Protein AF-A0A4Y2EHL8-F1 (afdb_monomer_lite)

Foldseek 3Di:
DDDPPPPPPPPPVDDDPPQCPVPDPVNVVVCVVVVDDDPSPRPPDCCPDPVNVVVVVVVVVVVVQCPDDVSVVVVVVVVVVVVVVQDDDPDPVVNVVRD

Structure (mmCIF, N/CA/C/O backbone):
data_AF-A0A4Y2EHL8-F1
#
_entry.id   AF-A0A4Y2EHL8-F1
#
loop_
_atom_site.group_PDB
_atom_site.id
_atom_site.type_symbol
_atom_site.label_atom_id
_atom_site.label_alt_id
_atom_site.label_comp_id
_atom_site.label_asym_id
_atom_site.label_entity_id
_atom_site.label_seq_id
_atom_site.pdbx_PDB_ins_code
_atom_site.Cartn_x
_atom_site.Cartn_y
_atom_site.Cartn_z
_atom_site.occupancy
_atom_site.B_iso_or_equiv
_atom_site.auth_seq_id
_atom_site.auth_comp_id
_atom_site.auth_asym_id
_atom_site.auth_atom_id
_atom_site.pdbx_PDB_model_num
ATOM 1 N N . MET A 1 1 ? 12.979 -24.958 42.752 1.00 44.12 1 MET 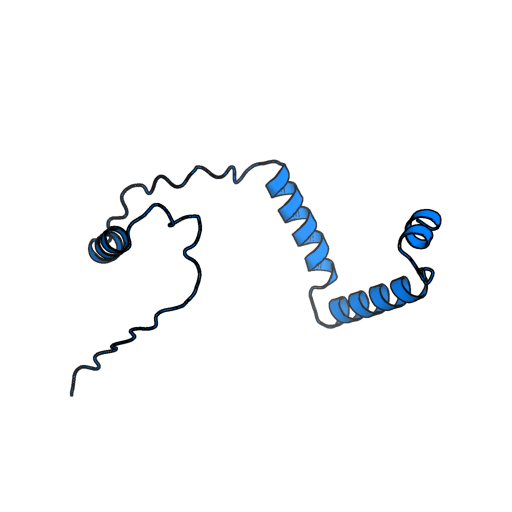A N 1
ATOM 2 C CA . MET A 1 1 ? 13.313 -24.113 41.586 1.00 44.12 1 MET A CA 1
ATOM 3 C C . MET A 1 1 ? 13.031 -22.668 41.956 1.00 44.12 1 MET A C 1
ATOM 5 O O . MET A 1 1 ? 12.040 -22.445 42.632 1.00 44.12 1 MET A O 1
ATOM 9 N N . LYS A 1 2 ? 13.921 -21.729 41.616 1.00 47.53 2 LYS A N 1
ATOM 10 C CA . LYS A 1 2 ? 13.749 -20.303 41.926 1.00 47.53 2 LYS A CA 1
ATOM 11 C C . LYS A 1 2 ? 12.790 -19.650 40.934 1.00 47.53 2 LYS A C 1
ATOM 13 O O . LYS A 1 2 ? 12.881 -19.930 39.740 1.00 47.53 2 LYS A O 1
ATOM 18 N N . ASP A 1 3 ? 11.940 -18.769 41.446 1.00 45.81 3 ASP A N 1
ATOM 19 C CA . ASP A 1 3 ? 11.069 -17.893 40.674 1.00 45.81 3 ASP A CA 1
ATOM 20 C C . ASP A 1 3 ? 11.906 -17.018 39.737 1.00 45.81 3 ASP A C 1
ATOM 22 O O . ASP A 1 3 ? 12.756 -16.231 40.164 1.00 45.81 3 ASP A O 1
ATOM 26 N N . GLY A 1 4 ? 11.689 -17.186 38.435 1.00 49.00 4 GLY A N 1
ATOM 27 C CA . GLY A 1 4 ? 12.224 -16.297 37.416 1.00 49.00 4 GLY A CA 1
ATOM 28 C C . GLY A 1 4 ? 11.480 -14.969 37.466 1.00 49.00 4 GLY A C 1
ATOM 29 O O . GLY A 1 4 ? 10.524 -14.765 36.727 1.00 49.00 4 GLY A O 1
ATOM 30 N N . ASN A 1 5 ? 11.910 -14.071 38.349 1.00 49.34 5 ASN A N 1
ATOM 31 C CA . ASN A 1 5 ? 11.506 -12.672 38.331 1.00 49.34 5 ASN A CA 1
ATOM 32 C C . ASN A 1 5 ? 12.052 -12.019 37.049 1.00 49.34 5 ASN A C 1
ATOM 34 O O . ASN A 1 5 ? 13.220 -11.635 36.986 1.00 49.34 5 ASN A O 1
ATOM 38 N N . CYS A 1 6 ? 11.215 -11.908 36.017 1.00 47.31 6 CYS A N 1
ATOM 39 C CA . CYS A 1 6 ? 11.499 -11.052 34.873 1.00 47.31 6 CYS A CA 1
ATOM 40 C C . CYS A 1 6 ? 11.264 -9.597 35.298 1.00 47.31 6 CYS A C 1
ATOM 42 O O . CYS A 1 6 ? 10.201 -9.021 35.073 1.00 47.31 6 CYS A O 1
ATOM 44 N N . SER A 1 7 ? 12.259 -8.988 35.944 1.00 53.41 7 SER A N 1
ATOM 45 C CA . SER A 1 7 ? 12.350 -7.530 36.018 1.00 53.41 7 SER A CA 1
ATOM 46 C C . SER A 1 7 ? 12.784 -7.000 34.654 1.00 53.41 7 SER A C 1
ATOM 48 O O . SER A 1 7 ? 13.920 -6.582 34.467 1.00 53.41 7 SER A O 1
ATOM 50 N N . SER A 1 8 ? 11.884 -7.021 33.676 1.00 51.94 8 SER A N 1
ATOM 51 C CA . SER A 1 8 ? 12.060 -6.252 32.451 1.00 51.94 8 SER A CA 1
ATOM 52 C C . SER A 1 8 ? 11.514 -4.847 32.688 1.00 51.94 8 SER A C 1
ATOM 54 O O . SER A 1 8 ? 10.423 -4.500 32.241 1.00 51.94 8 SER A O 1
ATOM 56 N N . SER A 1 9 ? 12.279 -4.017 33.400 1.00 54.97 9 SER A N 1
ATOM 57 C CA . SER A 1 9 ? 12.197 -2.566 33.225 1.00 54.97 9 SER A CA 1
ATOM 58 C C . SER A 1 9 ? 12.826 -2.229 31.873 1.00 54.97 9 SER A C 1
ATOM 60 O O . SER A 1 9 ? 13.937 -1.709 31.794 1.00 54.97 9 SER A O 1
ATOM 62 N N . VAL A 1 10 ? 12.148 -2.608 30.793 1.00 48.56 10 VAL A N 1
ATOM 63 C CA . VAL A 1 10 ? 12.438 -2.069 29.470 1.00 48.56 10 VAL A CA 1
ATOM 64 C C . VAL A 1 10 ? 11.647 -0.774 29.413 1.00 48.56 10 VAL A C 1
ATOM 66 O O . VAL A 1 10 ? 10.434 -0.790 29.227 1.00 48.56 10 VAL A O 1
ATOM 69 N N . THR A 1 11 ? 12.311 0.353 29.655 1.00 49.72 11 THR A N 1
ATOM 70 C CA . THR A 1 11 ? 11.775 1.639 29.210 1.00 49.72 11 THR A CA 1
ATOM 71 C C . THR A 1 11 ? 11.914 1.643 27.696 1.00 49.72 11 THR A C 1
ATOM 73 O O . THR A 1 11 ? 12.950 2.030 27.155 1.00 49.72 11 THR A O 1
ATOM 76 N N . ASP A 1 12 ? 10.910 1.095 27.019 1.00 62.31 12 ASP A N 1
ATOM 77 C CA . ASP A 1 12 ? 10.749 1.301 25.592 1.00 62.31 12 ASP A CA 1
ATOM 78 C C . ASP A 1 12 ? 10.598 2.811 25.388 1.00 62.31 12 ASP A C 1
ATOM 80 O O . ASP A 1 12 ? 9.631 3.412 25.848 1.00 62.31 12 ASP A O 1
ATOM 84 N N . ASN A 1 13 ? 11.595 3.451 24.773 1.00 66.50 13 ASN A N 1
ATOM 85 C CA . ASN A 1 13 ? 11.581 4.889 24.486 1.00 66.50 13 ASN A CA 1
ATOM 86 C C . ASN A 1 13 ? 10.636 5.219 23.310 1.00 66.50 13 ASN A C 1
ATOM 88 O O . ASN A 1 13 ? 10.829 6.223 22.621 1.00 66.50 13 ASN A O 1
ATOM 92 N N . SER A 1 14 ? 9.649 4.360 23.036 1.00 73.81 14 SER A N 1
ATOM 93 C CA . SER A 1 14 ? 8.625 4.600 22.031 1.00 73.81 14 SER A CA 1
ATOM 94 C C . SER A 1 14 ? 7.701 5.726 22.504 1.00 73.81 14 SER A C 1
ATOM 96 O O . SER A 1 14 ? 7.187 5.660 23.623 1.00 73.81 14 SER A O 1
ATOM 98 N N . PRO A 1 15 ? 7.449 6.750 21.670 1.00 79.75 15 PRO A N 1
ATOM 99 C CA . PRO A 1 15 ? 6.413 7.736 21.942 1.00 79.75 15 PRO A CA 1
ATOM 100 C C . PRO A 1 15 ? 5.076 7.042 22.217 1.00 79.75 15 PRO A C 1
ATOM 102 O O . PRO A 1 15 ? 4.719 6.088 21.518 1.00 79.75 15 PRO A O 1
ATOM 105 N N . GLU A 1 16 ? 4.341 7.520 23.222 1.00 78.81 16 GLU A N 1
ATOM 106 C CA . GLU A 1 16 ? 3.002 7.004 23.502 1.00 78.81 16 GLU A CA 1
ATOM 107 C C . GLU A 1 16 ? 2.106 7.192 22.265 1.00 78.81 16 GLU A C 1
ATOM 109 O O . GLU A 1 16 ? 2.104 8.274 21.662 1.00 78.81 16 GLU A O 1
ATOM 114 N N . PRO A 1 17 ? 1.348 6.162 21.846 1.00 79.69 17 PRO A N 1
ATOM 115 C CA . PRO A 1 17 ? 0.475 6.294 20.696 1.00 79.69 17 PRO A CA 1
ATOM 116 C C . PRO A 1 17 ? -0.627 7.309 21.007 1.00 79.69 17 PRO A C 1
ATOM 118 O O . PRO A 1 17 ? -1.205 7.313 22.093 1.00 79.69 17 PRO A O 1
ATOM 121 N N . THR A 1 18 ? -0.969 8.142 20.021 1.00 80.00 18 THR A N 1
ATOM 122 C CA . THR A 1 18 ? -2.002 9.189 20.143 1.00 80.00 18 THR A CA 1
ATOM 123 C C . THR A 1 18 ? -3.325 8.641 20.683 1.00 80.00 18 THR A C 1
ATOM 125 O O . THR A 1 18 ? -4.028 9.326 21.416 1.00 80.00 18 THR A O 1
ATOM 128 N N . LEU A 1 19 ? -3.618 7.373 20.378 1.00 77.62 19 LEU A N 1
ATOM 129 C CA . LEU A 1 19 ? -4.803 6.657 20.835 1.00 77.62 19 LEU A CA 1
ATOM 130 C C . LEU A 1 19 ? -4.895 6.520 22.368 1.00 77.62 19 LEU A C 1
ATOM 132 O O . LEU A 1 19 ? -5.997 6.507 22.906 1.00 77.62 19 LEU A O 1
ATOM 136 N N . THR A 1 20 ? -3.764 6.416 23.073 1.00 78.88 20 THR A N 1
ATOM 137 C CA . THR A 1 20 ? -3.718 6.212 24.533 1.00 78.88 20 THR A CA 1
ATOM 138 C C . THR A 1 20 ? -3.138 7.399 25.293 1.00 78.88 20 THR A C 1
ATOM 140 O O . THR A 1 20 ? -3.056 7.332 26.513 1.00 78.88 20 THR A O 1
ATOM 143 N N . MET A 1 21 ? -2.781 8.493 24.611 1.00 82.25 21 MET A N 1
ATOM 144 C CA . MET A 1 21 ? -2.155 9.682 25.215 1.00 82.25 21 MET A CA 1
ATOM 145 C C . MET A 1 21 ? -2.984 10.291 26.363 1.00 82.25 21 MET A C 1
ATOM 147 O O . MET A 1 21 ? -2.450 10.923 27.270 1.00 82.25 21 MET A O 1
ATOM 151 N N . HIS A 1 22 ? -4.306 10.113 26.336 1.00 82.06 22 HIS A N 1
ATOM 152 C CA . HIS A 1 22 ? -5.219 10.636 27.357 1.00 82.06 22 HIS A CA 1
ATOM 153 C C . HIS A 1 22 ? -5.488 9.654 28.511 1.00 82.06 22 HIS A C 1
ATOM 155 O O . HIS A 1 22 ? -6.181 10.009 29.465 1.00 82.06 22 HIS A O 1
ATOM 161 N N . ILE A 1 23 ? -4.954 8.431 28.442 1.00 84.06 23 ILE A N 1
ATOM 162 C CA . ILE A 1 23 ? -5.199 7.356 29.406 1.00 84.06 23 ILE A CA 1
ATOM 163 C C . ILE A 1 23 ? -3.962 7.197 30.288 1.00 84.06 23 ILE A C 1
ATOM 165 O O . ILE A 1 23 ? -2.847 7.040 29.796 1.00 84.06 23 ILE A O 1
ATOM 169 N N . LYS A 1 24 ? -4.128 7.216 31.614 1.00 86.06 24 LYS A N 1
ATOM 170 C CA . LYS A 1 24 ? -2.981 7.073 32.521 1.00 86.06 24 LYS A CA 1
ATOM 171 C C . LYS A 1 24 ? -2.534 5.614 32.573 1.00 86.06 24 LYS A C 1
ATOM 173 O O . LYS A 1 24 ? -3.352 4.704 32.662 1.00 86.06 24 LYS A O 1
ATOM 178 N N . VAL A 1 25 ? -1.222 5.392 32.659 1.00 84.31 25 VAL A N 1
ATOM 179 C CA . VAL A 1 25 ? -0.609 4.049 32.748 1.00 84.31 25 VAL A CA 1
ATOM 180 C C . VAL A 1 25 ? -1.173 3.204 33.898 1.00 84.31 25 VAL A C 1
ATOM 182 O O . VAL A 1 25 ? -1.306 1.988 33.774 1.00 84.31 25 VAL A O 1
ATOM 185 N N . LYS A 1 26 ? -1.522 3.834 35.026 1.00 86.00 26 LYS A N 1
ATOM 186 C CA . LYS A 1 26 ? -2.153 3.145 36.162 1.00 86.00 26 LYS A CA 1
ATOM 187 C C . LYS A 1 26 ? -3.533 2.576 35.811 1.00 86.00 26 LYS A C 1
ATOM 189 O O . LYS A 1 26 ? -3.798 1.432 36.160 1.00 86.00 26 LYS A O 1
ATOM 194 N N . ASP A 1 27 ? -4.327 3.326 35.052 1.00 83.56 27 ASP A N 1
ATOM 195 C CA . ASP A 1 27 ? -5.676 2.943 34.645 1.00 83.56 27 ASP A CA 1
ATOM 196 C C . ASP A 1 27 ? -5.573 1.798 33.618 1.00 83.56 27 ASP A C 1
ATOM 198 O O . ASP A 1 27 ? -6.239 0.777 33.752 1.00 83.56 27 ASP A O 1
ATOM 202 N N . LEU A 1 28 ? -4.616 1.881 32.678 1.00 80.81 28 LEU A N 1
ATOM 203 C CA . LEU A 1 28 ? -4.290 0.778 31.757 1.00 80.81 28 LEU A CA 1
ATOM 204 C C . LEU A 1 28 ? -3.894 -0.505 32.502 1.00 80.81 28 LEU A C 1
ATOM 206 O O . LEU A 1 28 ? -4.296 -1.607 32.132 1.00 80.81 28 LEU A O 1
ATOM 210 N N . LYS A 1 29 ? -3.095 -0.374 33.565 1.00 84.88 29 LYS A N 1
ATOM 211 C CA . LYS A 1 29 ? -2.632 -1.514 34.361 1.00 84.88 29 LYS A CA 1
ATOM 212 C C . LYS A 1 29 ? -3.760 -2.155 35.169 1.00 84.88 29 LYS A C 1
ATOM 214 O O . LYS A 1 29 ? -3.715 -3.363 35.376 1.00 84.88 29 LYS A O 1
ATOM 219 N N . GLU A 1 30 ? -4.724 -1.375 35.648 1.00 86.06 30 GLU A N 1
ATOM 220 C CA . GLU A 1 30 ? -5.923 -1.882 36.328 1.00 86.06 30 GLU A CA 1
ATOM 221 C C . GLU A 1 30 ? -6.842 -2.612 35.344 1.00 86.06 30 GLU A C 1
ATOM 223 O O . GLU A 1 30 ? -7.180 -3.765 35.592 1.00 86.06 30 GLU A O 1
ATOM 228 N N . MET A 1 31 ? -7.097 -2.042 34.163 1.00 84.06 31 MET A N 1
ATOM 229 C CA . MET A 1 31 ? -7.881 -2.689 33.099 1.00 84.06 31 MET A CA 1
ATOM 230 C C . MET A 1 31 ? -7.309 -4.048 32.673 1.00 84.06 31 MET A C 1
ATOM 232 O O . MET A 1 31 ? -8.043 -5.025 32.542 1.00 84.06 31 MET A O 1
ATOM 236 N N . CYS A 1 32 ? -5.984 -4.142 32.510 1.00 82.94 32 CYS A N 1
ATOM 237 C CA . CYS A 1 32 ? -5.319 -5.408 32.186 1.00 82.94 32 CYS A CA 1
ATOM 238 C C . CYS A 1 32 ? -5.420 -6.455 33.306 1.00 82.94 32 CYS A C 1
ATOM 240 O O . CYS A 1 32 ? -5.337 -7.645 33.024 1.00 82.94 32 CYS A O 1
ATOM 242 N N . LYS A 1 33 ? -5.535 -6.035 34.572 1.00 86.50 33 LYS A N 1
ATOM 243 C CA . LYS A 1 33 ? -5.652 -6.951 35.718 1.00 86.50 33 LYS A CA 1
ATOM 244 C C . LYS A 1 33 ? -7.080 -7.418 35.947 1.00 86.50 33 LYS A C 1
ATOM 246 O O . LYS A 1 33 ? -7.281 -8.555 36.351 1.00 86.50 33 LYS A O 1
ATOM 251 N N . GLU A 1 34 ? -8.037 -6.520 35.764 1.00 83.25 34 GLU A N 1
ATOM 252 C CA . GLU A 1 34 ? -9.448 -6.778 36.042 1.00 83.25 34 GLU A CA 1
ATOM 253 C C . GLU A 1 34 ? -10.153 -7.450 34.854 1.00 83.25 34 GLU A C 1
ATOM 255 O O . GLU A 1 34 ? -11.317 -7.815 34.975 1.00 83.25 34 GLU A O 1
ATOM 260 N N . GLU A 1 35 ? -9.467 -7.589 33.705 1.00 74.12 35 GLU A N 1
ATOM 261 C CA . GLU A 1 35 ? -10.022 -8.001 32.398 1.00 74.12 35 GLU A CA 1
ATOM 262 C C . GLU A 1 35 ? -11.292 -7.226 32.006 1.00 74.12 35 GLU A C 1
ATOM 264 O O . GLU A 1 35 ? -12.044 -7.594 31.102 1.00 74.12 35 GLU A O 1
ATOM 269 N N . GLN A 1 36 ? -11.516 -6.103 32.681 1.00 74.12 36 GLN A N 1
ATOM 270 C CA . GLN A 1 36 ? -12.646 -5.236 32.503 1.00 74.12 36 GLN A CA 1
ATOM 271 C C . GLN A 1 36 ? -12.142 -4.027 31.741 1.00 74.12 36 GLN A C 1
ATOM 273 O O . GLN A 1 36 ? -11.476 -3.139 32.268 1.00 74.12 36 GLN A O 1
ATOM 278 N N . PHE A 1 37 ? -12.455 -4.029 30.454 1.00 70.50 37 PHE A N 1
ATOM 279 C CA . PHE A 1 37 ? -12.249 -2.889 29.588 1.00 70.50 37 PHE A CA 1
ATOM 280 C C . PHE A 1 37 ? -13.574 -2.125 29.584 1.00 70.50 37 PHE A C 1
ATOM 282 O O . PHE A 1 37 ? -14.448 -2.466 28.779 1.00 70.50 37 PHE A O 1
ATOM 289 N N . PRO A 1 38 ? -13.797 -1.150 30.500 1.00 68.00 38 PRO A N 1
ATOM 290 C CA . PRO A 1 38 ? -14.921 -0.231 30.332 1.00 68.00 38 PRO A CA 1
ATOM 291 C C . PRO A 1 38 ? -14.837 0.318 28.911 1.00 68.00 38 PRO A C 1
ATOM 293 O O . PRO A 1 38 ? -13.721 0.444 28.406 1.00 68.00 38 PRO A O 1
ATOM 296 N N . VAL A 1 39 ? -15.979 0.586 28.260 1.00 63.28 39 VAL A N 1
ATOM 297 C CA . VAL A 1 39 ? -16.009 1.084 26.874 1.00 63.28 39 VAL A CA 1
ATOM 298 C C . VAL A 1 39 ? -15.019 2.235 26.773 1.00 63.28 39 VAL A C 1
ATOM 300 O O . VAL A 1 39 ? -15.283 3.341 27.245 1.00 63.28 39 VAL A O 1
ATOM 303 N N . LEU A 1 40 ? -13.841 1.936 26.226 1.00 64.81 40 LEU A N 1
ATOM 304 C CA . LEU A 1 40 ? -12.841 2.935 25.950 1.00 64.81 40 LEU A CA 1
ATOM 305 C C . LEU A 1 40 ? -13.493 3.749 24.856 1.00 64.81 40 LEU A C 1
ATOM 307 O O . LEU A 1 40 ? -13.676 3.261 23.739 1.00 64.81 40 LEU A O 1
ATOM 311 N N . ALA A 1 41 ? -13.935 4.949 25.218 1.00 65.75 41 ALA A N 1
ATOM 312 C CA . ALA A 1 41 ? -14.388 5.939 24.267 1.00 65.75 41 ALA A CA 1
ATOM 313 C C . ALA A 1 41 ? -13.150 6.399 23.495 1.00 65.75 41 ALA A C 1
ATOM 315 O O . ALA A 1 41 ? -12.593 7.466 23.736 1.00 65.75 41 ALA A O 1
ATOM 316 N N . PHE A 1 42 ? -12.659 5.527 22.617 1.00 67.62 42 PHE A N 1
ATOM 317 C CA . PHE A 1 42 ? -11.825 5.958 21.524 1.00 67.62 42 PHE A CA 1
ATOM 318 C C . PHE A 1 42 ? -12.660 6.945 20.724 1.00 67.62 42 PHE A C 1
ATOM 320 O O . PHE A 1 42 ? -13.860 6.732 20.528 1.00 67.62 42 PHE A O 1
ATOM 327 N N . GLU A 1 43 ? -12.022 8.026 20.286 1.00 71.56 43 GLU A N 1
ATOM 328 C CA . GLU A 1 43 ? -12.602 8.874 19.255 1.00 71.56 43 GLU A CA 1
ATOM 329 C C . GLU A 1 43 ? -13.106 7.952 18.136 1.00 71.56 43 GLU A C 1
ATOM 331 O O . GLU A 1 43 ? -12.370 7.061 17.691 1.00 71.56 43 GLU A O 1
ATOM 336 N N . GLU A 1 44 ? -14.368 8.100 17.730 1.00 72.38 44 GLU A N 1
ATOM 337 C CA . GLU A 1 44 ? -14.907 7.325 16.619 1.00 72.38 44 GLU A CA 1
ATOM 338 C C . GLU A 1 44 ? -14.193 7.797 15.353 1.00 72.38 44 GLU A C 1
ATOM 340 O O . GLU A 1 44 ? -14.585 8.759 14.691 1.00 72.38 44 GLU A O 1
ATOM 345 N N . PHE A 1 45 ? -13.073 7.148 15.038 1.00 73.19 45 PHE A N 1
ATOM 346 C CA . PHE A 1 45 ? -12.394 7.387 13.784 1.00 73.19 45 PHE A CA 1
ATOM 347 C C . PHE A 1 45 ? -13.340 6.936 12.678 1.00 73.19 45 PHE A C 1
ATOM 349 O O . PHE A 1 45 ? -13.843 5.810 12.725 1.00 7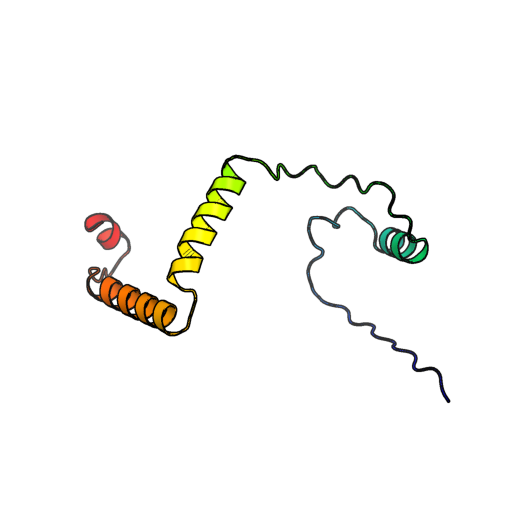3.19 45 PHE A O 1
ATOM 356 N N . PRO A 1 46 ? -13.599 7.777 11.667 1.00 74.62 46 PRO A N 1
ATOM 357 C CA . PRO A 1 46 ? -14.513 7.407 10.610 1.00 74.62 46 PRO A CA 1
ATOM 358 C C . PRO A 1 46 ? -13.811 6.375 9.705 1.00 74.62 46 PRO A C 1
ATOM 360 O O . PRO A 1 46 ? -13.137 6.690 8.724 1.00 74.62 46 PRO A O 1
ATOM 363 N N . CYS A 1 47 ? -13.946 5.103 10.080 1.00 73.94 47 CYS A N 1
ATOM 364 C CA . CYS A 1 47 ? -13.303 3.954 9.439 1.00 73.94 47 CYS A CA 1
ATOM 365 C C . CYS A 1 47 ? -13.913 3.625 8.071 1.00 73.94 47 CYS A C 1
ATOM 367 O O . CYS A 1 47 ? -13.257 3.020 7.227 1.00 73.94 47 CYS A O 1
ATOM 369 N N . HIS A 1 48 ? -15.150 4.065 7.831 1.00 83.81 48 HIS A N 1
ATOM 370 C CA . HIS A 1 48 ? -15.906 3.827 6.599 1.00 83.81 48 HIS A CA 1
ATOM 371 C C . HIS A 1 48 ? -16.083 5.104 5.776 1.00 83.81 48 HIS A C 1
ATOM 373 O O . HIS A 1 48 ? -17.103 5.313 5.124 1.00 83.81 48 HIS A O 1
ATOM 379 N N . THR A 1 49 ? -15.099 6.008 5.815 1.00 92.12 49 THR A N 1
ATOM 380 C CA . THR A 1 49 ? -15.096 7.099 4.838 1.00 92.12 49 THR A CA 1
ATOM 381 C C . THR A 1 49 ? -14.727 6.571 3.462 1.00 92.12 49 THR A C 1
ATOM 383 O O . THR A 1 49 ? -13.853 5.717 3.305 1.00 92.12 49 THR A O 1
ATOM 386 N N . GLN A 1 50 ? -15.300 7.198 2.436 1.00 93.75 50 GLN A N 1
ATOM 387 C CA . GLN A 1 50 ? -14.912 6.961 1.049 1.00 93.75 50 GLN A CA 1
ATOM 388 C C . GLN A 1 50 ? -13.398 7.152 0.821 1.00 93.75 50 GLN A C 1
ATOM 390 O O . GLN A 1 50 ? -12.810 6.504 -0.042 1.00 93.75 50 GLN A O 1
ATOM 395 N N . SER A 1 51 ? -12.754 8.040 1.587 1.00 92.44 51 SER A N 1
ATOM 396 C CA . SER A 1 51 ? -11.303 8.249 1.530 1.00 92.44 51 SER A CA 1
ATOM 397 C C . SER A 1 51 ? -10.530 6.997 1.955 1.00 92.44 51 SER A C 1
ATOM 399 O O . SER A 1 51 ? -9.635 6.554 1.232 1.00 92.44 51 SER A O 1
ATOM 401 N N . VAL A 1 52 ? -10.915 6.384 3.080 1.00 92.62 52 VAL A N 1
ATOM 402 C CA . VAL A 1 52 ? -10.302 5.142 3.575 1.00 92.62 52 VAL A CA 1
ATOM 403 C C . VAL A 1 52 ? -10.505 4.008 2.571 1.00 92.62 52 VAL A C 1
ATOM 405 O O . VAL A 1 52 ? -9.536 3.351 2.198 1.00 92.62 52 VAL A O 1
ATOM 408 N N . GLU A 1 53 ? -11.719 3.832 2.047 1.00 93.62 53 GLU A N 1
ATOM 409 C CA . GLU A 1 53 ? -12.013 2.795 1.046 1.00 93.62 53 GLU A CA 1
ATOM 410 C C . GLU A 1 53 ? -11.172 2.957 -0.227 1.00 93.62 53 GLU A C 1
ATOM 412 O O . GLU A 1 53 ? -10.578 1.997 -0.727 1.00 93.62 53 GLU A O 1
ATOM 417 N N . ARG A 1 54 ? -11.070 4.189 -0.742 1.00 96.19 54 ARG A N 1
ATOM 418 C CA . ARG A 1 54 ? -10.233 4.502 -1.908 1.00 96.19 54 ARG A CA 1
ATOM 419 C C . ARG A 1 54 ? -8.760 4.230 -1.625 1.00 96.19 54 ARG A C 1
ATOM 421 O O . ARG A 1 54 ? -8.084 3.666 -2.480 1.00 96.19 54 ARG A O 1
ATOM 428 N N . CYS A 1 55 ? -8.269 4.598 -0.443 1.00 94.94 55 CYS A N 1
ATOM 429 C CA . CYS A 1 55 ? -6.887 4.356 -0.038 1.00 94.94 55 CYS A CA 1
ATOM 430 C C . CYS A 1 55 ? -6.572 2.854 -0.002 1.00 94.94 55 CYS A C 1
ATOM 432 O O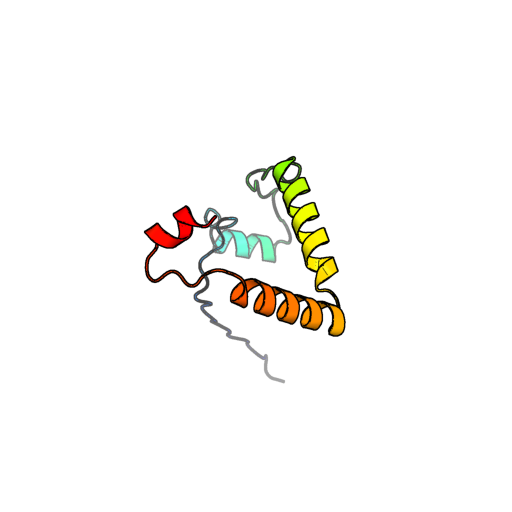 . CYS A 1 55 ? -5.626 2.409 -0.652 1.00 94.94 55 CYS A O 1
ATOM 434 N N . VAL A 1 56 ? -7.411 2.059 0.670 1.00 94.31 56 VAL A N 1
ATOM 435 C CA . VAL A 1 56 ? -7.255 0.598 0.751 1.00 94.31 56 VAL A CA 1
ATOM 436 C C . VAL A 1 56 ? -7.264 -0.032 -0.640 1.00 94.31 56 VAL A C 1
ATOM 438 O O . VAL A 1 56 ? -6.416 -0.879 -0.932 1.00 94.31 56 VAL A O 1
ATOM 441 N N . LYS A 1 57 ? -8.162 0.408 -1.528 1.00 96.25 57 LYS A N 1
ATOM 442 C CA . LYS A 1 57 ? -8.211 -0.060 -2.917 1.00 96.25 57 LYS A CA 1
ATOM 443 C C . LYS A 1 57 ? -6.918 0.250 -3.674 1.00 96.25 57 LYS A C 1
ATOM 445 O O . LYS A 1 57 ? -6.325 -0.660 -4.245 1.00 96.25 57 LYS A O 1
ATOM 450 N N . LEU A 1 58 ? -6.454 1.501 -3.639 1.00 96.88 58 LEU A N 1
ATOM 451 C CA . LEU A 1 58 ? -5.226 1.922 -4.324 1.00 96.88 58 LEU A CA 1
ATOM 452 C C . LEU A 1 58 ? -3.998 1.166 -3.813 1.00 96.88 58 LEU A C 1
ATOM 454 O O . LEU A 1 58 ? -3.178 0.711 -4.611 1.00 96.88 58 LEU A O 1
ATOM 458 N N . ILE A 1 59 ? -3.881 1.002 -2.491 1.00 96.31 59 ILE A N 1
ATOM 459 C CA . ILE A 1 59 ? -2.797 0.231 -1.877 1.00 96.31 59 ILE A CA 1
ATOM 460 C C . ILE A 1 59 ? -2.861 -1.215 -2.361 1.00 96.31 59 ILE A C 1
ATOM 462 O O . ILE A 1 59 ? -1.847 -1.741 -2.803 1.00 96.31 59 ILE A O 1
ATOM 466 N N . SER A 1 60 ? -4.039 -1.837 -2.342 1.00 97.06 60 SER A N 1
ATOM 467 C CA . SER A 1 60 ? -4.214 -3.229 -2.771 1.00 97.06 60 SER A CA 1
ATOM 468 C C . SER A 1 60 ? -3.857 -3.430 -4.247 1.00 97.06 60 SER A C 1
ATOM 470 O O . SER A 1 60 ? -3.114 -4.342 -4.599 1.00 97.06 60 SER A O 1
ATOM 472 N N . GLU A 1 61 ? -4.317 -2.546 -5.131 1.00 95.88 61 GLU A N 1
ATOM 473 C CA . GLU A 1 61 ? -3.977 -2.593 -6.558 1.00 95.88 61 GLU A CA 1
ATOM 474 C C . GLU A 1 61 ? -2.473 -2.397 -6.803 1.00 95.88 61 GLU A C 1
ATOM 476 O O . GLU A 1 61 ? -1.896 -3.019 -7.699 1.00 95.88 61 GLU A O 1
ATOM 481 N N . ALA A 1 62 ? -1.818 -1.538 -6.017 1.00 94.75 62 ALA A N 1
ATOM 482 C CA . ALA A 1 62 ? -0.381 -1.310 -6.107 1.00 94.75 62 ALA A CA 1
ATOM 483 C C . ALA A 1 62 ? 0.432 -2.493 -5.560 1.00 94.75 62 ALA A C 1
ATOM 485 O O . ALA A 1 62 ? 1.425 -2.883 -6.175 1.00 94.75 62 ALA A O 1
ATOM 486 N N . THR A 1 63 ? 0.020 -3.086 -4.438 1.00 96.25 63 THR A N 1
ATOM 487 C CA . THR A 1 63 ? 0.734 -4.206 -3.807 1.00 96.25 63 THR A CA 1
ATOM 488 C C . THR A 1 63 ? 0.639 -5.477 -4.639 1.00 96.25 63 THR A C 1
ATOM 490 O O . THR A 1 63 ? 1.634 -6.190 -4.763 1.00 96.25 63 THR A O 1
ATOM 493 N N . ILE A 1 64 ? -0.498 -5.728 -5.295 1.00 95.75 64 ILE A N 1
ATOM 494 C CA . ILE A 1 64 ? -0.666 -6.863 -6.216 1.00 95.75 64 ILE A CA 1
ATOM 495 C C . ILE A 1 64 ? 0.388 -6.834 -7.332 1.00 95.75 64 ILE A C 1
ATOM 497 O O . ILE A 1 64 ? 0.952 -7.873 -7.666 1.00 95.75 64 ILE A O 1
ATOM 501 N N . LYS A 1 65 ? 0.731 -5.652 -7.859 1.00 93.31 65 LYS A N 1
ATOM 502 C CA . LYS A 1 65 ? 1.734 -5.500 -8.932 1.00 93.31 65 LYS A CA 1
ATOM 503 C C . LYS A 1 65 ? 3.154 -5.888 -8.514 1.00 93.31 65 LYS A C 1
ATOM 505 O O . LYS A 1 65 ? 3.994 -6.108 -9.380 1.00 93.31 65 LYS A O 1
ATOM 510 N N . VAL A 1 66 ? 3.434 -5.945 -7.213 1.00 95.75 66 VAL A N 1
ATOM 511 C CA . VAL A 1 66 ? 4.763 -6.257 -6.659 1.00 95.75 66 VAL A CA 1
ATOM 512 C C . VAL A 1 66 ? 4.769 -7.536 -5.820 1.00 95.75 66 VAL A C 1
ATOM 514 O O . VAL A 1 66 ? 5.778 -7.861 -5.188 1.00 95.75 66 VAL A O 1
ATOM 517 N N . CYS A 1 67 ? 3.644 -8.253 -5.779 1.00 96.19 67 CYS A N 1
ATOM 518 C CA . CYS A 1 67 ? 3.523 -9.499 -5.041 1.00 96.19 67 CYS A CA 1
ATOM 519 C C . CYS A 1 67 ? 4.270 -10.621 -5.780 1.00 96.19 67 CYS A C 1
ATOM 521 O O . CYS A 1 67 ? 4.019 -10.874 -6.956 1.00 96.19 67 CYS A O 1
ATOM 523 N N . GLY A 1 68 ? 5.189 -11.293 -5.084 1.00 97.06 68 GLY A N 1
ATOM 524 C CA . GLY A 1 68 ? 6.092 -12.290 -5.666 1.00 97.06 68 GLY A CA 1
ATOM 525 C C . GLY A 1 68 ? 7.425 -11.705 -6.149 1.00 97.06 68 GLY A C 1
ATOM 526 O O . GLY A 1 68 ? 7.528 -10.533 -6.509 1.00 97.06 68 GLY A O 1
ATOM 527 N N . GLU A 1 69 ? 8.468 -12.534 -6.127 1.00 97.38 69 GLU A N 1
ATOM 528 C CA . GLU A 1 69 ? 9.847 -12.130 -6.431 1.00 97.38 69 GLU A CA 1
ATOM 529 C C . GLU A 1 69 ? 9.987 -11.569 -7.851 1.00 97.38 69 GLU A C 1
ATOM 531 O O . GLU A 1 69 ? 10.441 -10.440 -8.027 1.00 97.38 69 GLU A O 1
ATOM 536 N N . THR A 1 70 ? 9.503 -12.303 -8.857 1.00 97.31 70 THR A N 1
ATOM 537 C CA . THR A 1 70 ? 9.593 -11.908 -10.270 1.00 97.31 70 THR A CA 1
ATOM 538 C C . THR A 1 70 ? 8.837 -10.614 -10.571 1.00 97.31 70 THR A C 1
ATOM 540 O O . THR A 1 70 ? 9.349 -9.750 -11.282 1.00 97.31 70 THR A O 1
ATOM 543 N N . ALA A 1 71 ? 7.627 -10.453 -10.025 1.00 96.81 71 ALA A N 1
ATOM 544 C CA . ALA A 1 71 ? 6.817 -9.254 -10.237 1.00 96.81 71 ALA A CA 1
ATOM 545 C C . ALA A 1 71 ? 7.477 -8.017 -9.612 1.00 96.81 71 ALA A C 1
ATOM 547 O O . ALA A 1 71 ? 7.575 -6.966 -10.246 1.00 96.81 71 ALA A O 1
ATOM 548 N N . ARG A 1 72 ? 8.006 -8.161 -8.390 1.00 97.19 72 ARG A N 1
ATOM 549 C CA . ARG A 1 72 ? 8.743 -7.103 -7.694 1.00 97.19 72 ARG A CA 1
ATOM 550 C C . ARG A 1 72 ? 9.992 -6.678 -8.460 1.00 97.19 72 ARG A C 1
ATOM 552 O O . ARG A 1 72 ? 10.209 -5.488 -8.665 1.00 97.19 72 ARG A O 1
ATOM 559 N N . ASP A 1 73 ? 10.791 -7.643 -8.891 1.00 97.62 73 ASP A N 1
ATOM 560 C CA . ASP A 1 73 ? 12.017 -7.420 -9.653 1.00 97.62 73 ASP A CA 1
ATOM 561 C C . ASP A 1 73 ? 11.732 -6.748 -11.014 1.00 97.62 73 ASP A C 1
ATOM 563 O O . ASP A 1 73 ? 12.355 -5.744 -11.372 1.00 97.62 73 ASP A O 1
ATOM 567 N N . GLY A 1 74 ? 10.691 -7.201 -11.722 1.00 97.25 74 GLY A N 1
ATOM 568 C CA . GLY A 1 74 ? 10.185 -6.544 -12.929 1.00 97.25 74 GLY A CA 1
ATOM 569 C C . GLY A 1 74 ? 9.746 -5.096 -12.687 1.00 97.25 74 GLY A C 1
ATOM 570 O O . GLY A 1 74 ? 10.141 -4.199 -13.434 1.00 97.25 74 GLY A O 1
ATOM 571 N N . TYR A 1 75 ? 8.992 -4.842 -11.614 1.00 96.38 75 TYR A N 1
ATOM 572 C CA . TYR A 1 75 ? 8.550 -3.497 -11.235 1.00 96.38 75 TYR A CA 1
ATOM 573 C C . TYR A 1 75 ? 9.728 -2.558 -10.932 1.00 96.38 75 TYR A C 1
ATOM 575 O O . TYR A 1 75 ? 9.744 -1.416 -11.397 1.00 96.38 75 TYR A O 1
ATOM 583 N N . ILE A 1 76 ? 10.738 -3.036 -10.195 1.00 96.56 76 ILE A N 1
ATOM 584 C CA . ILE A 1 76 ? 11.944 -2.262 -9.871 1.00 96.56 76 ILE A CA 1
ATOM 585 C C . ILE A 1 76 ? 12.701 -1.900 -11.149 1.00 96.56 76 ILE A C 1
ATOM 587 O O . ILE A 1 76 ? 13.009 -0.725 -11.358 1.00 96.56 76 ILE A O 1
ATOM 591 N N . ARG A 1 77 ? 12.955 -2.871 -12.038 1.00 97.50 77 ARG A N 1
ATOM 592 C CA . ARG A 1 77 ? 13.627 -2.609 -13.320 1.00 97.50 77 ARG A CA 1
ATOM 593 C C . ARG A 1 77 ? 12.873 -1.597 -14.172 1.00 97.50 77 ARG A C 1
ATOM 595 O O . ARG A 1 77 ? 13.489 -0.661 -14.674 1.00 97.50 77 ARG A O 1
ATOM 602 N N . ALA A 1 78 ? 11.555 -1.748 -14.297 1.00 96.06 78 ALA A N 1
ATOM 603 C CA . ALA A 1 78 ? 10.726 -0.823 -15.062 1.00 96.06 78 ALA A CA 1
ATOM 604 C C . ALA A 1 78 ? 10.789 0.602 -14.488 1.00 96.06 78 ALA A C 1
ATOM 606 O O . ALA A 1 78 ? 10.965 1.564 -15.232 1.00 96.06 78 ALA A O 1
ATOM 607 N N . LYS A 1 79 ? 10.722 0.755 -13.158 1.00 95.56 79 LYS A N 1
ATOM 608 C CA . LYS A 1 79 ? 10.863 2.064 -12.502 1.00 95.56 79 LYS A CA 1
ATOM 609 C C . LYS A 1 79 ? 12.248 2.676 -12.683 1.00 95.56 79 LYS A C 1
ATOM 611 O O . LYS A 1 79 ? 12.340 3.886 -12.874 1.00 95.56 79 LYS A O 1
ATOM 616 N N . LEU A 1 80 ? 13.311 1.877 -12.625 1.00 95.50 80 LEU A N 1
ATOM 617 C CA . LEU A 1 80 ? 14.672 2.349 -12.886 1.00 95.50 80 LEU A CA 1
ATOM 618 C C . LEU A 1 80 ? 14.840 2.805 -14.336 1.00 95.50 80 LEU A C 1
ATOM 620 O O . LEU A 1 80 ? 15.465 3.833 -14.569 1.00 95.50 80 LEU A O 1
ATOM 624 N N . GLN A 1 81 ? 14.263 2.077 -15.291 1.00 95.62 81 GLN A N 1
ATOM 625 C CA . GLN A 1 81 ? 14.314 2.440 -16.702 1.00 95.62 81 GLN A CA 1
ATOM 626 C C . GLN A 1 81 ? 13.550 3.741 -16.978 1.00 95.62 81 GLN A C 1
ATOM 628 O O . GLN A 1 81 ? 14.127 4.674 -17.527 1.00 95.62 81 GLN A O 1
ATOM 633 N N . ALA A 1 82 ? 12.321 3.868 -16.470 1.00 93.50 82 ALA A N 1
ATOM 634 C CA . ALA A 1 82 ? 11.540 5.100 -16.594 1.00 93.50 82 ALA A CA 1
ATOM 635 C C . ALA A 1 82 ? 12.259 6.323 -15.992 1.00 93.50 82 ALA A C 1
ATOM 637 O O . ALA A 1 82 ? 12.178 7.421 -16.527 1.00 93.50 82 ALA A O 1
ATOM 638 N N . ARG A 1 83 ? 13.009 6.148 -14.893 1.00 89.75 83 ARG A N 1
ATOM 639 C CA . ARG A 1 83 ? 13.817 7.231 -14.303 1.00 89.75 83 ARG A CA 1
ATOM 640 C C . ARG A 1 83 ? 14.990 7.672 -15.174 1.00 89.75 83 ARG A C 1
ATOM 642 O O . ARG A 1 83 ? 15.402 8.815 -15.045 1.00 89.75 83 ARG A O 1
ATOM 649 N N . LYS A 1 84 ? 15.538 6.791 -16.013 1.00 89.44 84 LYS A N 1
ATOM 650 C CA . LYS A 1 84 ? 16.597 7.150 -16.970 1.00 89.44 84 LYS A CA 1
ATOM 651 C C . LYS A 1 84 ? 16.051 7.925 -18.166 1.00 89.44 84 LYS A C 1
ATOM 653 O O . LYS A 1 84 ? 16.784 8.699 -18.762 1.00 89.44 84 LYS A O 1
ATOM 658 N N . GLU A 1 85 ? 14.793 7.680 -18.520 1.00 86.94 85 GLU A N 1
ATOM 659 C CA . GLU A 1 85 ? 14.084 8.393 -19.589 1.00 86.94 85 GLU 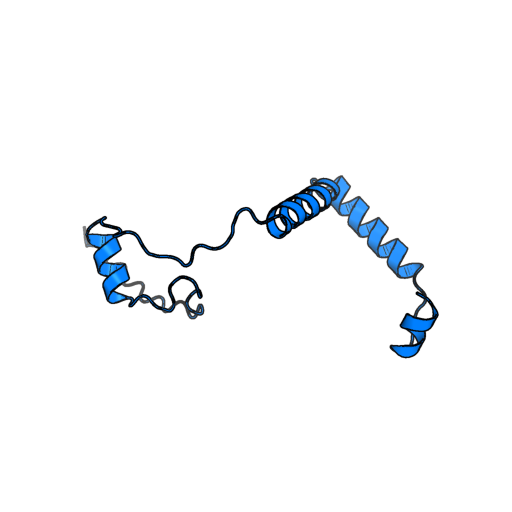A CA 1
ATOM 660 C C . GLU A 1 85 ? 13.601 9.775 -19.139 1.00 86.94 85 GLU A C 1
ATOM 662 O O . GLU A 1 85 ? 13.354 10.642 -19.975 1.00 86.94 85 GLU A O 1
ATOM 667 N N . LEU A 1 86 ? 13.492 10.000 -17.824 1.00 83.62 86 LEU A N 1
ATOM 668 C CA . LEU A 1 86 ? 13.220 11.327 -17.297 1.00 83.62 86 LEU A CA 1
ATOM 669 C C . LEU A 1 86 ? 14.419 12.251 -17.555 1.00 83.62 86 LEU A C 1
ATOM 671 O O . LEU A 1 86 ? 15.563 11.865 -17.299 1.00 83.62 86 LEU A O 1
ATOM 675 N N . PRO A 1 87 ? 14.169 13.484 -18.014 1.00 80.50 87 PRO A N 1
ATOM 676 C CA . PRO A 1 87 ? 15.232 14.441 -18.238 1.00 80.50 87 PRO A CA 1
ATOM 677 C C . PRO A 1 87 ? 15.927 14.780 -16.924 1.00 80.50 87 PRO A C 1
ATOM 679 O O . PRO A 1 87 ? 15.291 15.073 -15.908 1.00 80.50 87 PRO A O 1
ATOM 682 N N . THR A 1 88 ? 17.253 14.765 -16.958 1.00 75.31 88 THR A N 1
ATOM 683 C CA . THR A 1 88 ? 18.084 15.25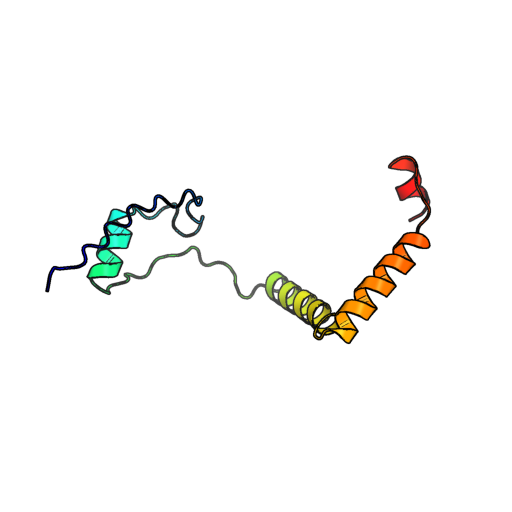9 -15.867 1.00 75.31 88 THR A CA 1
ATOM 684 C C . THR A 1 88 ? 17.901 16.769 -15.761 1.00 75.31 88 THR A C 1
ATOM 686 O O . THR A 1 88 ? 18.180 17.498 -16.709 1.00 75.31 88 THR A O 1
ATOM 689 N N . SER A 1 89 ? 17.414 17.240 -14.614 1.00 76.50 89 SER A N 1
ATOM 690 C CA . SER A 1 89 ? 17.298 18.667 -14.314 1.00 76.50 89 SER A CA 1
ATOM 691 C C . SER A 1 89 ? 18.359 19.072 -13.296 1.00 76.50 89 SER A C 1
ATOM 693 O O . SER A 1 89 ? 18.410 18.491 -12.210 1.00 76.50 89 SER A O 1
ATOM 695 N N . ASP A 1 90 ? 19.136 20.108 -13.598 1.00 76.75 90 ASP A N 1
ATOM 696 C CA . ASP A 1 90 ? 20.165 20.636 -12.690 1.00 76.75 90 ASP A CA 1
ATOM 697 C C . ASP A 1 90 ? 19.562 21.494 -11.568 1.00 76.75 90 ASP A C 1
ATOM 699 O O . ASP A 1 90 ? 20.205 21.793 -10.561 1.00 76.75 90 ASP A O 1
ATOM 703 N N . ASN A 1 91 ? 18.303 21.910 -11.725 1.00 79.38 91 ASN A N 1
ATOM 704 C CA . ASN A 1 91 ? 17.571 22.673 -10.727 1.00 79.38 91 ASN A CA 1
ATOM 705 C C . ASN A 1 91 ? 16.060 22.405 -10.790 1.00 79.38 91 ASN A C 1
ATOM 707 O O . ASN A 1 91 ? 15.506 21.938 -11.785 1.00 79.38 91 ASN A O 1
ATOM 711 N N . LYS A 1 92 ? 15.372 22.744 -9.697 1.00 76.19 92 LYS A N 1
ATOM 712 C CA . LYS A 1 92 ? 13.930 22.518 -9.528 1.00 76.19 92 LYS A CA 1
ATOM 713 C C . LYS A 1 92 ? 13.073 23.228 -10.588 1.00 76.19 92 LYS A C 1
ATOM 715 O O . LYS A 1 92 ? 12.002 22.732 -10.916 1.00 76.19 92 LYS A O 1
ATOM 720 N N . ALA A 1 93 ? 13.531 24.363 -11.122 1.00 75.25 93 ALA A N 1
ATOM 721 C CA . ALA A 1 93 ? 12.803 25.112 -12.147 1.00 75.25 93 ALA A CA 1
ATOM 722 C C . ALA A 1 93 ? 12.719 24.339 -13.473 1.00 75.25 93 ALA A C 1
ATOM 724 O O . ALA A 1 93 ? 11.653 24.281 -14.074 1.00 75.25 93 ALA A O 1
ATOM 725 N N . GLN A 1 94 ? 13.805 23.679 -13.886 1.00 71.31 94 GLN A N 1
ATOM 726 C CA . GLN A 1 94 ? 13.828 22.850 -15.094 1.00 71.31 94 GLN A CA 1
ATOM 727 C C . GLN A 1 94 ? 12.888 21.639 -15.001 1.00 71.31 94 GLN A C 1
ATOM 729 O O . GLN A 1 94 ? 12.298 21.264 -16.006 1.00 71.31 94 GLN A O 1
ATOM 734 N N . TYR A 1 95 ? 12.685 21.066 -13.810 1.00 72.00 95 TYR A N 1
ATOM 735 C CA . TYR A 1 95 ? 11.780 19.926 -13.625 1.00 72.00 95 TYR A CA 1
ATOM 736 C C . TYR A 1 95 ? 10.319 20.257 -13.982 1.00 72.00 95 TYR A C 1
ATOM 738 O O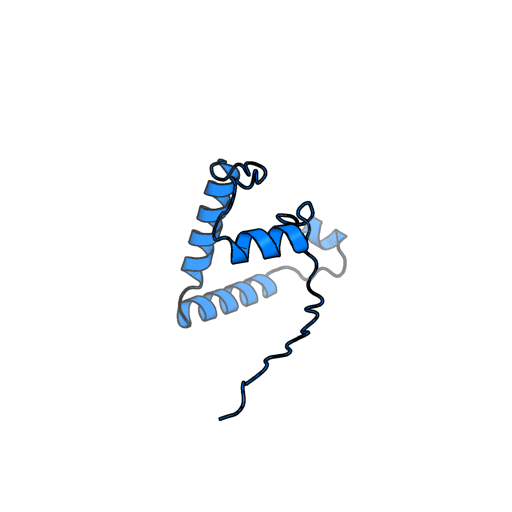 . TYR A 1 95 ? 9.652 19.468 -14.644 1.00 72.00 95 TYR A O 1
ATOM 746 N N . TYR A 1 96 ? 9.823 21.437 -13.591 1.00 70.88 96 TYR A N 1
ATOM 747 C CA . TYR A 1 96 ? 8.444 21.853 -13.888 1.00 70.88 96 TYR A CA 1
ATOM 748 C C . TYR A 1 96 ? 8.229 22.297 -15.337 1.00 70.88 96 TYR A C 1
ATOM 750 O O . TYR A 1 96 ? 7.089 22.377 -15.774 1.00 70.88 96 TYR A O 1
ATOM 758 N N . CYS A 1 97 ? 9.297 22.591 -16.079 1.00 61.97 97 CYS A N 1
ATOM 759 C CA . CYS A 1 97 ? 9.199 22.954 -17.492 1.00 61.97 97 CYS A CA 1
ATOM 760 C C . CYS A 1 97 ? 9.094 21.737 -18.422 1.00 61.97 97 CYS A C 1
ATOM 762 O O . CYS A 1 97 ? 8.796 21.914 -19.599 1.00 61.97 97 CYS A O 1
ATOM 764 N N . ILE A 1 98 ? 9.390 20.530 -17.925 1.00 62.62 98 ILE A N 1
ATOM 765 C CA . ILE A 1 98 ? 9.435 19.303 -18.735 1.00 62.62 98 ILE A CA 1
ATOM 766 C C . ILE A 1 98 ? 8.308 18.313 -18.368 1.00 62.62 98 ILE A C 1
ATOM 768 O O . ILE A 1 98 ? 8.099 17.334 -19.082 1.00 62.62 98 ILE A O 1
ATOM 772 N N . ALA A 1 99 ? 7.577 18.568 -17.276 1.00 56.16 99 ALA A N 1
ATOM 773 C CA . ALA A 1 99 ? 6.401 17.805 -16.846 1.00 56.16 99 ALA A CA 1
ATOM 774 C C . ALA A 1 99 ? 5.105 18.407 -17.407 1.00 56.16 99 ALA A C 1
ATOM 776 O O . ALA A 1 99 ? 4.206 17.610 -17.756 1.00 56.16 99 ALA A O 1
#

pLDDT: mean 80.1, std 15.2, range [44.12, 97.62]

Secondary structure (DSSP, 8-state):
-------------PPPPTTTTTS-HHHHHHHHHH------------TT-HHHHHHHHHHHHHHHTT-SHHHHHHHHHHHHHHHHHSPP-SSHHHHHHH-

Sequence (99 aa):
MKDGNCSSSVTDNSPEPTLTMHIKVKDLKEMCKEEQFPVLAFEEFPCHTQSVERCVKLISEATIKVCGETARDGYIRAKLQARKELPTSDNKAQYYCIA

Organism: Araneus ventricosus (NCBI:txid182803)

Radius of gyration: 24.81 Å; chains: 1; bounding box: 36×49×62 Å